Protein AF-A0A7C1TQQ9-F1 (afdb_monomer_lite)

Structure (mmCIF, N/CA/C/O backbone):
data_AF-A0A7C1TQQ9-F1
#
_entry.id   AF-A0A7C1TQQ9-F1
#
loop_
_atom_site.group_PDB
_atom_site.id
_atom_site.type_symbol
_atom_site.label_atom_id
_atom_site.label_alt_id
_atom_site.label_comp_id
_atom_site.label_asym_id
_atom_site.label_entity_id
_atom_site.label_seq_id
_atom_site.pdbx_PDB_ins_code
_atom_site.Cartn_x
_atom_site.Cartn_y
_atom_site.Cartn_z
_atom_site.occupancy
_atom_site.B_iso_or_equiv
_atom_site.auth_seq_id
_atom_site.auth_comp_id
_atom_site.auth_asym_id
_atom_site.auth_atom_id
_atom_site.pdbx_PDB_model_num
ATOM 1 N N . MET A 1 1 ? 13.013 -18.231 -38.111 1.00 52.31 1 MET A N 1
ATOM 2 C CA . MET A 1 1 ? 13.141 -16.788 -38.400 1.00 52.31 1 MET A CA 1
ATOM 3 C C . MET A 1 1 ? 13.940 -16.205 -37.247 1.00 52.31 1 MET A C 1
ATOM 5 O O . MET A 1 1 ? 13.472 -16.303 -36.122 1.00 52.31 1 MET A O 1
ATOM 9 N N . GLN A 1 2 ? 15.193 -15.802 -37.477 1.00 65.69 2 GLN A N 1
ATOM 10 C CA . GLN A 1 2 ? 16.072 -15.289 -36.418 1.00 65.69 2 GLN A CA 1
ATOM 11 C C . GLN A 1 2 ? 15.406 -14.033 -35.820 1.00 65.69 2 GLN A C 1
ATOM 13 O O . GLN A 1 2 ? 15.123 -13.124 -36.601 1.00 65.69 2 GLN A O 1
ATOM 18 N N . PRO A 1 3 ? 15.093 -13.972 -34.512 1.00 64.44 3 PRO A N 1
ATOM 19 C CA . PRO A 1 3 ? 14.528 -12.759 -33.929 1.00 64.44 3 PRO A CA 1
ATOM 20 C C . PRO A 1 3 ? 15.536 -11.620 -34.096 1.00 64.44 3 PRO A C 1
ATOM 22 O O . PRO A 1 3 ? 16.725 -11.791 -33.810 1.00 64.44 3 PRO A O 1
ATOM 25 N N . GLY A 1 4 ? 15.079 -10.476 -34.606 1.00 77.81 4 GLY A N 1
ATOM 26 C CA . GLY A 1 4 ? 15.927 -9.298 -34.728 1.00 77.81 4 GLY A CA 1
ATOM 27 C C . GLY A 1 4 ? 16.292 -8.763 -33.342 1.00 77.81 4 GLY A C 1
ATOM 28 O O . GLY A 1 4 ? 15.561 -8.967 -32.373 1.00 77.81 4 GLY A O 1
ATOM 29 N N . ILE A 1 5 ? 17.402 -8.025 -33.234 1.00 75.94 5 ILE A N 1
ATOM 30 C CA . ILE A 1 5 ? 17.793 -7.348 -31.979 1.00 75.94 5 ILE A CA 1
ATOM 31 C C .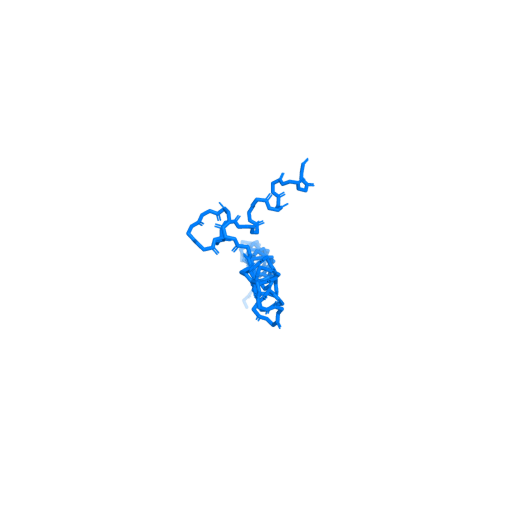 ILE A 1 5 ? 16.633 -6.487 -31.439 1.00 75.94 5 ILE A C 1
ATOM 33 O O . ILE A 1 5 ? 16.408 -6.433 -30.233 1.00 75.94 5 ILE A O 1
ATOM 37 N N . PHE A 1 6 ? 15.846 -5.883 -32.334 1.00 75.50 6 PHE A N 1
ATOM 38 C CA . PHE A 1 6 ? 14.659 -5.098 -31.997 1.00 75.50 6 PHE A CA 1
ATOM 39 C C . PHE A 1 6 ? 13.572 -5.913 -31.271 1.00 75.50 6 PHE A C 1
ATOM 41 O O . PHE A 1 6 ? 13.035 -5.450 -30.265 1.00 75.50 6 PHE A O 1
ATOM 48 N N . ASP A 1 7 ? 13.310 -7.153 -31.696 1.00 81.50 7 ASP A N 1
ATOM 49 C CA . ASP A 1 7 ? 12.327 -8.031 -31.046 1.00 81.50 7 ASP A CA 1
ATOM 50 C C . ASP A 1 7 ? 12.787 -8.433 -29.643 1.00 81.50 7 ASP A C 1
ATOM 52 O O . ASP A 1 7 ? 11.987 -8.513 -28.712 1.00 81.50 7 ASP A O 1
ATOM 56 N N . ILE A 1 8 ? 14.090 -8.661 -29.463 1.00 82.81 8 ILE A N 1
ATOM 57 C CA . ILE A 1 8 ? 14.665 -9.007 -28.159 1.00 82.81 8 ILE A CA 1
ATOM 58 C C . ILE A 1 8 ? 14.511 -7.833 -27.188 1.00 82.81 8 ILE A C 1
ATOM 60 O O . ILE A 1 8 ? 14.047 -8.033 -26.066 1.00 82.81 8 ILE A O 1
ATOM 64 N N . VAL A 1 9 ? 14.830 -6.608 -27.617 1.00 84.56 9 VAL A N 1
ATOM 65 C CA . VAL A 1 9 ? 14.692 -5.409 -26.773 1.00 84.56 9 VAL A CA 1
ATOM 66 C C . VAL A 1 9 ? 13.233 -5.175 -26.377 1.00 84.56 9 VAL A C 1
ATOM 68 O O . VAL A 1 9 ? 12.957 -4.931 -25.202 1.00 84.56 9 VAL A O 1
ATOM 71 N N . LEU A 1 10 ? 12.289 -5.307 -27.313 1.00 86.56 10 LEU A N 1
ATOM 72 C CA . LEU A 1 10 ? 10.863 -5.159 -27.012 1.00 86.56 10 LEU A CA 1
ATOM 73 C C . LEU A 1 10 ? 10.353 -6.234 -26.043 1.00 86.56 10 LEU A C 1
ATOM 75 O O . LEU A 1 10 ? 9.614 -5.918 -25.111 1.00 86.56 10 LEU A O 1
ATOM 79 N N . ASN A 1 11 ? 10.775 -7.489 -26.212 1.00 87.94 11 ASN A N 1
ATOM 80 C CA . ASN A 1 11 ? 10.389 -8.574 -25.311 1.00 87.94 11 ASN A CA 1
ATOM 81 C C . ASN A 1 11 ? 10.970 -8.391 -23.904 1.00 87.94 11 ASN A C 1
ATOM 83 O O . ASN A 1 11 ? 10.248 -8.553 -22.921 1.00 87.94 11 ASN A O 1
ATOM 87 N N . VAL A 1 12 ? 12.243 -8.002 -23.788 1.00 88.69 12 VAL A N 1
ATOM 88 C CA . VAL A 1 12 ? 12.870 -7.709 -22.490 1.00 88.69 12 VAL A CA 1
ATOM 89 C C . VAL A 1 12 ? 12.177 -6.524 -21.815 1.00 88.69 12 VAL A C 1
ATOM 91 O O . VAL A 1 12 ? 11.829 -6.614 -20.637 1.00 88.69 12 VAL A O 1
ATOM 94 N N . GLY A 1 13 ? 11.881 -5.453 -22.559 1.00 89.50 13 GLY A N 1
ATOM 95 C CA . GLY A 1 13 ? 11.120 -4.312 -22.045 1.00 89.50 13 GLY A CA 1
ATOM 96 C C . GLY A 1 13 ? 9.731 -4.709 -21.534 1.00 89.50 13 GLY A C 1
ATOM 97 O O . GLY A 1 13 ? 9.336 -4.321 -20.434 1.00 89.50 13 GLY A O 1
ATOM 98 N N . ALA A 1 14 ? 9.014 -5.554 -22.277 1.00 89.44 14 ALA A N 1
ATOM 99 C CA . ALA A 1 14 ? 7.708 -6.062 -21.866 1.00 89.44 14 ALA A CA 1
ATOM 100 C C . ALA A 1 14 ? 7.781 -6.951 -20.611 1.00 89.44 14 ALA A C 1
ATOM 102 O O . ALA A 1 14 ? 6.878 -6.903 -19.775 1.00 89.44 14 ALA A O 1
ATOM 103 N N . ILE A 1 15 ? 8.839 -7.753 -20.449 1.00 89.50 15 ILE A N 1
ATOM 104 C CA . ILE A 1 15 ? 9.053 -8.572 -19.246 1.00 89.50 15 ILE A CA 1
ATOM 105 C C . ILE A 1 15 ? 9.271 -7.676 -18.026 1.00 89.50 15 ILE A C 1
ATOM 107 O O . ILE A 1 15 ? 8.599 -7.863 -17.012 1.00 89.50 15 ILE A O 1
ATOM 111 N N . VAL A 1 16 ? 10.150 -6.676 -18.130 1.00 92.44 16 VAL A N 1
ATOM 112 C CA . VAL A 1 16 ? 10.419 -5.735 -17.031 1.00 92.44 16 VAL A CA 1
ATOM 113 C C . VAL A 1 16 ? 9.145 -4.992 -16.629 1.00 92.44 16 VAL A C 1
ATOM 115 O O . VAL A 1 16 ? 8.836 -4.899 -15.441 1.00 92.44 16 VAL A O 1
ATOM 118 N N . LEU A 1 17 ? 8.355 -4.539 -17.607 1.00 93.88 17 LEU A N 1
ATOM 119 C CA . LEU A 1 17 ? 7.075 -3.884 -17.346 1.00 93.88 17 LEU A CA 1
ATOM 120 C C . LEU A 1 17 ? 6.104 -4.804 -16.591 1.00 93.88 17 LEU A C 1
ATOM 12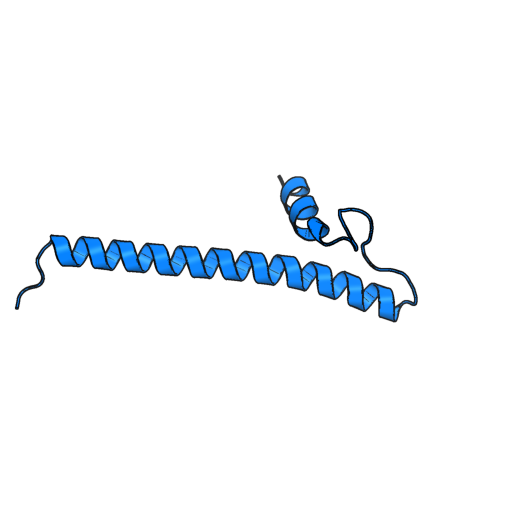2 O O . LEU A 1 17 ? 5.511 -4.385 -15.600 1.00 93.88 17 LEU A O 1
ATOM 126 N N . LYS A 1 18 ? 5.963 -6.066 -17.016 1.00 91.75 18 LYS A N 1
ATOM 127 C CA . LYS A 1 18 ? 5.100 -7.042 -16.330 1.00 91.75 18 LYS A CA 1
ATOM 128 C C . LYS A 1 18 ? 5.529 -7.256 -14.879 1.00 91.75 18 LYS A C 1
ATOM 130 O O . LYS A 1 18 ? 4.677 -7.260 -13.997 1.00 91.75 18 LYS A O 1
ATOM 135 N N . VAL A 1 19 ? 6.831 -7.394 -14.626 1.00 92.19 19 VAL A N 1
ATOM 136 C CA . VAL A 1 19 ? 7.368 -7.559 -13.266 1.00 92.19 19 VAL A CA 1
ATOM 137 C C . VAL A 1 19 ? 7.054 -6.336 -12.404 1.00 92.19 19 VAL A C 1
ATOM 139 O O . VAL A 1 19 ? 6.549 -6.491 -11.293 1.00 92.19 19 VAL A O 1
ATOM 142 N N . ALA A 1 20 ? 7.271 -5.125 -12.921 1.00 93.19 20 ALA A N 1
ATOM 143 C CA . ALA A 1 20 ? 6.963 -3.892 -12.198 1.00 93.19 20 ALA A CA 1
ATOM 144 C C . ALA A 1 20 ? 5.470 -3.784 -11.838 1.00 93.19 20 ALA A C 1
ATOM 146 O O . ALA A 1 20 ? 5.129 -3.436 -10.708 1.00 93.19 20 ALA A O 1
ATOM 147 N N . VAL A 1 21 ? 4.577 -4.142 -12.768 1.00 94.50 21 VAL A N 1
ATOM 148 C CA . VAL A 1 21 ? 3.124 -4.148 -12.529 1.00 94.50 21 VAL A CA 1
ATOM 149 C C . VAL A 1 21 ? 2.740 -5.152 -11.441 1.00 94.50 21 VAL A C 1
ATOM 151 O O . VAL A 1 21 ? 1.945 -4.820 -10.563 1.00 94.50 21 VAL A O 1
ATOM 154 N N . VAL A 1 22 ? 3.318 -6.357 -11.454 1.00 93.94 22 VAL A N 1
ATOM 155 C CA . VAL A 1 22 ? 3.055 -7.374 -10.422 1.00 93.94 22 VAL A CA 1
ATOM 156 C C . VAL A 1 22 ? 3.513 -6.892 -9.046 1.00 93.94 22 VAL A C 1
ATOM 158 O O . VAL A 1 22 ? 2.773 -7.040 -8.075 1.00 93.94 22 VAL A O 1
ATOM 161 N N . ILE A 1 23 ? 4.693 -6.272 -8.957 1.00 92.94 23 ILE A N 1
ATOM 162 C CA . ILE A 1 23 ? 5.206 -5.714 -7.698 1.00 92.94 23 ILE A CA 1
ATOM 163 C C . ILE A 1 23 ? 4.279 -4.608 -7.183 1.00 92.94 23 ILE A C 1
ATOM 165 O O . ILE A 1 23 ? 3.879 -4.639 -6.020 1.00 92.94 23 ILE A O 1
ATOM 169 N N . ALA A 1 24 ? 3.880 -3.667 -8.042 1.00 91.31 24 ALA A N 1
ATOM 170 C CA . ALA A 1 24 ? 2.969 -2.591 -7.662 1.00 91.31 24 ALA A CA 1
ATOM 171 C C . ALA A 1 24 ? 1.612 -3.129 -7.172 1.00 91.31 24 ALA A C 1
ATOM 173 O O . ALA A 1 24 ? 1.101 -2.690 -6.140 1.00 91.31 24 ALA A O 1
ATOM 174 N N . ALA A 1 25 ? 1.051 -4.123 -7.869 1.00 92.19 25 ALA A N 1
ATOM 175 C CA . ALA A 1 25 ? -0.194 -4.769 -7.468 1.00 92.19 25 ALA A CA 1
ATOM 176 C C . ALA A 1 25 ? -0.060 -5.487 -6.116 1.00 92.19 25 ALA A C 1
ATOM 178 O O . ALA A 1 25 ? -0.946 -5.357 -5.271 1.00 92.19 25 ALA A O 1
ATOM 179 N N . ALA A 1 26 ? 1.051 -6.192 -5.882 1.00 92.00 26 ALA A N 1
ATOM 180 C CA . ALA A 1 26 ? 1.317 -6.873 -4.618 1.00 92.00 26 ALA A CA 1
ATOM 181 C C . ALA A 1 26 ? 1.435 -5.884 -3.446 1.00 92.00 26 ALA A C 1
ATOM 183 O O . ALA A 1 26 ? 0.828 -6.105 -2.399 1.00 92.00 26 ALA A O 1
ATOM 184 N N . MET A 1 27 ? 2.149 -4.768 -3.631 1.00 87.81 27 MET A N 1
ATOM 185 C CA . MET A 1 27 ? 2.277 -3.723 -2.608 1.00 87.81 27 MET A CA 1
ATOM 186 C C . MET A 1 27 ? 0.923 -3.108 -2.243 1.00 87.81 27 MET A C 1
ATOM 188 O O . MET A 1 27 ? 0.616 -2.971 -1.060 1.00 87.81 27 MET A O 1
ATOM 192 N N . LEU A 1 28 ? 0.087 -2.797 -3.240 1.00 89.06 28 LEU A N 1
ATOM 193 C CA . LEU A 1 28 ? -1.277 -2.321 -2.999 1.00 89.06 28 LEU A CA 1
ATOM 194 C C . LEU A 1 28 ? -2.110 -3.364 -2.245 1.00 89.06 28 LEU A C 1
ATOM 196 O O . LEU A 1 28 ? -2.823 -3.016 -1.306 1.00 89.06 28 LEU A O 1
ATOM 200 N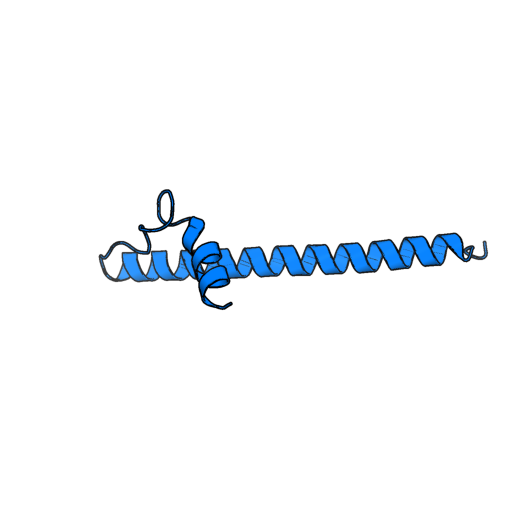 N . HIS A 1 29 ? -1.994 -4.642 -2.611 1.00 91.69 29 HIS A N 1
ATOM 201 C CA . HIS A 1 29 ? -2.720 -5.719 -1.941 1.00 91.69 29 HIS A CA 1
ATOM 202 C C . HIS A 1 29 ? -2.367 -5.807 -0.455 1.00 91.69 29 HIS A C 1
ATOM 204 O O . HIS A 1 29 ? -3.258 -5.814 0.390 1.00 91.69 29 HIS A O 1
ATOM 210 N N . VAL A 1 30 ? -1.072 -5.811 -0.128 1.00 91.12 30 VAL A N 1
ATOM 211 C CA . VAL A 1 30 ? -0.587 -5.876 1.259 1.00 91.12 30 VAL A CA 1
ATOM 212 C C . VAL A 1 30 ? -1.007 -4.634 2.050 1.00 91.12 30 VAL A C 1
ATOM 214 O O . VAL A 1 30 ? -1.455 -4.750 3.193 1.00 91.12 30 VAL A O 1
ATOM 217 N N . ALA A 1 31 ? -0.928 -3.451 1.437 1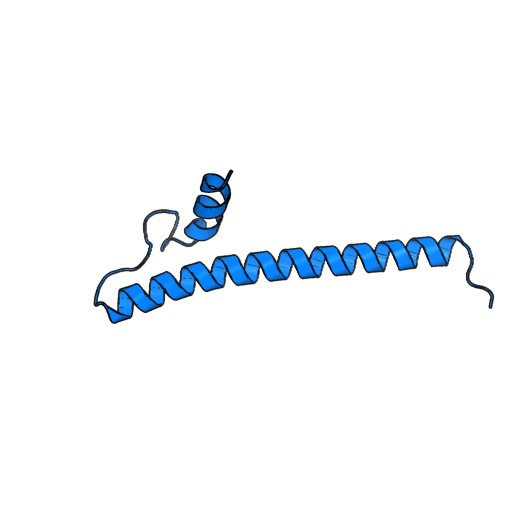.00 88.06 31 ALA A N 1
ATOM 218 C CA . ALA A 1 31 ? -1.343 -2.194 2.050 1.00 88.06 31 ALA A CA 1
ATOM 219 C C . ALA A 1 31 ? -2.828 -2.226 2.474 1.00 88.06 31 ALA A C 1
ATOM 221 O O . ALA A 1 31 ? -3.159 -1.910 3.621 1.00 88.06 31 ALA A O 1
ATOM 222 N N . TYR A 1 32 ? -3.723 -2.678 1.589 1.00 87.75 32 TYR A N 1
ATOM 223 C CA . TYR A 1 32 ? -5.152 -2.797 1.903 1.00 87.75 32 TYR A CA 1
ATOM 224 C C . TYR A 1 32 ? -5.487 -3.980 2.817 1.00 87.75 32 TYR A C 1
ATOM 226 O O . TYR A 1 32 ? -6.365 -3.841 3.672 1.00 87.75 32 TYR A O 1
ATOM 234 N N . ALA A 1 33 ? -4.781 -5.107 2.695 1.00 88.69 33 ALA A N 1
ATOM 235 C CA . ALA A 1 33 ? -4.931 -6.244 3.602 1.00 88.69 33 ALA A CA 1
ATOM 236 C C . ALA A 1 33 ? -4.635 -5.833 5.052 1.00 88.69 33 ALA A C 1
ATOM 238 O O . ALA A 1 33 ? -5.447 -6.079 5.941 1.00 88.69 33 ALA A O 1
ATOM 239 N N . THR A 1 34 ? -3.552 -5.084 5.276 1.00 89.06 34 THR A N 1
ATOM 240 C CA . THR A 1 34 ? -3.175 -4.594 6.612 1.00 89.06 34 THR A CA 1
ATOM 241 C C . THR A 1 34 ? -4.227 -3.634 7.191 1.00 89.06 34 THR A C 1
ATOM 243 O O . THR A 1 34 ? -4.529 -3.671 8.386 1.00 89.06 34 THR A O 1
ATOM 246 N N . TYR A 1 35 ? -4.821 -2.765 6.362 1.00 89.69 35 TYR A N 1
ATOM 247 C CA . TYR A 1 35 ? -5.942 -1.916 6.788 1.00 89.69 35 TYR A CA 1
ATOM 248 C C . TYR A 1 35 ? -7.169 -2.750 7.186 1.00 89.69 35 TYR A C 1
ATOM 250 O O . TYR A 1 35 ? -7.784 -2.487 8.225 1.00 89.69 35 TYR A O 1
ATOM 258 N N . PHE A 1 36 ? -7.504 -3.770 6.394 1.00 87.06 36 PHE A N 1
ATOM 259 C CA . PHE A 1 36 ? -8.636 -4.649 6.670 1.00 87.06 36 PHE A CA 1
ATOM 260 C C . PHE A 1 36 ? -8.441 -5.442 7.964 1.00 87.06 36 PHE A C 1
ATOM 262 O O . PHE A 1 36 ? -9.344 -5.467 8.796 1.00 87.06 36 PHE A O 1
ATOM 269 N N . GLU A 1 37 ? -7.255 -6.005 8.193 1.00 90.69 37 GLU A N 1
ATOM 270 C CA . GLU A 1 37 ? -6.910 -6.701 9.437 1.00 90.69 37 GLU A CA 1
ATOM 271 C C . GLU A 1 37 ? -7.147 -5.815 10.664 1.00 90.69 37 GLU A C 1
ATOM 273 O O . GLU A 1 37 ? -7.847 -6.217 11.595 1.00 90.69 37 GLU A O 1
ATOM 278 N N . ARG A 1 38 ? -6.664 -4.562 10.646 1.00 88.38 38 ARG A N 1
ATOM 279 C CA . ARG A 1 38 ? -6.912 -3.605 11.743 1.00 88.38 38 ARG A CA 1
ATOM 280 C C . ARG A 1 38 ? -8.398 -3.336 11.943 1.00 88.38 38 ARG A C 1
ATOM 282 O O . ARG A 1 38 ? -8.847 -3.175 13.079 1.00 88.38 38 ARG A O 1
ATOM 289 N N . LYS A 1 39 ? -9.169 -3.286 10.854 1.00 86.31 39 LYS A N 1
ATOM 290 C CA . LYS A 1 39 ? -10.617 -3.093 10.921 1.00 86.31 39 LYS A CA 1
ATOM 291 C C . LYS A 1 39 ? -11.297 -4.297 11.562 1.00 86.31 39 LYS A C 1
ATOM 293 O O . LYS A 1 39 ? -12.081 -4.102 12.485 1.00 86.31 39 LYS A O 1
ATOM 298 N N . VAL A 1 40 ? -10.973 -5.515 11.136 1.00 89.56 40 VAL A N 1
ATOM 299 C CA . VAL A 1 40 ? -11.546 -6.755 11.681 1.00 89.56 40 VAL A CA 1
ATOM 300 C C . VAL A 1 40 ? -11.208 -6.912 13.162 1.00 89.56 40 VAL A C 1
ATOM 302 O O . VAL A 1 40 ? -12.112 -7.123 13.965 1.00 89.56 40 VAL A O 1
ATOM 305 N N . ILE A 1 41 ? -9.945 -6.715 13.550 1.00 90.56 41 ILE A N 1
ATOM 306 C CA . ILE A 1 41 ? -9.510 -6.813 14.952 1.00 90.56 41 ILE A CA 1
ATOM 307 C C . ILE A 1 41 ? -10.241 -5.786 15.829 1.00 90.56 41 ILE A C 1
ATOM 309 O O . ILE A 1 41 ? -10.642 -6.106 16.948 1.00 90.56 41 ILE A O 1
ATOM 313 N N . GLY A 1 42 ? -10.465 -4.568 15.322 1.00 87.06 42 GLY A N 1
ATOM 314 C CA . GLY A 1 42 ? -11.284 -3.566 16.005 1.00 87.06 42 GLY A CA 1
ATOM 315 C C . GLY A 1 42 ? -12.707 -4.069 16.256 1.00 87.06 42 GLY A C 1
ATOM 316 O O . GLY A 1 42 ? -13.163 -4.074 17.401 1.00 87.06 42 GLY A O 1
ATOM 317 N N . HIS A 1 43 ? -13.372 -4.575 15.213 1.00 88.88 43 HIS A N 1
ATOM 318 C CA . HIS A 1 43 ? -14.742 -5.087 15.320 1.00 88.88 43 HIS A CA 1
ATOM 319 C C . HIS A 1 43 ? -14.847 -6.282 16.278 1.00 88.88 43 HIS A C 1
ATOM 321 O O . HIS A 1 43 ? -15.799 -6.349 17.051 1.00 88.88 43 HIS A O 1
ATOM 327 N N . MET A 1 44 ? -13.853 -7.180 16.299 1.00 91.25 44 MET A N 1
ATOM 328 C CA . MET A 1 44 ? -13.788 -8.289 17.265 1.00 91.25 44 MET A CA 1
ATOM 329 C C . MET A 1 44 ? -13.703 -7.805 18.719 1.00 91.25 44 MET A C 1
ATOM 331 O O . MET A 1 44 ? -14.171 -8.484 19.626 1.00 91.25 44 MET A O 1
ATOM 335 N N . GLN A 1 45 ? -13.112 -6.632 18.944 1.00 93.38 45 GLN A N 1
ATOM 336 C CA . GLN A 1 45 ? -12.946 -6.014 20.260 1.00 93.38 45 GLN A CA 1
ATOM 337 C C . GLN A 1 45 ? -14.071 -5.026 20.608 1.00 93.38 45 GLN A C 1
ATOM 339 O O . GLN A 1 45 ? -13.937 -4.278 21.572 1.00 93.38 45 GLN A O 1
ATOM 344 N N . VAL A 1 46 ? -15.162 -4.987 19.828 1.00 88.81 46 VAL A N 1
ATOM 345 C CA . VAL A 1 46 ? -16.273 -4.030 20.004 1.00 88.81 46 VAL A CA 1
ATOM 346 C C . VAL A 1 46 ? -15.774 -2.573 20.014 1.00 88.81 46 VAL A C 1
ATOM 348 O O . VAL A 1 46 ? -16.293 -1.709 20.717 1.00 88.81 46 VAL A O 1
ATOM 351 N N . ARG A 1 47 ? -14.743 -2.276 19.215 1.00 89.62 47 ARG A N 1
ATOM 352 C CA . ARG A 1 47 ? -14.280 -0.907 18.960 1.00 89.62 47 ARG A C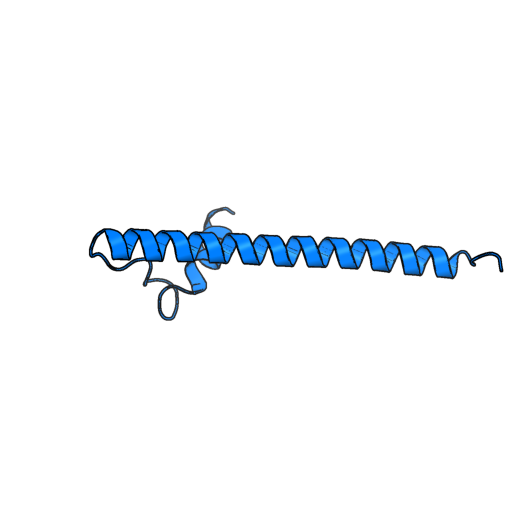A 1
ATOM 353 C C . ARG A 1 47 ? -14.222 -0.635 17.468 1.00 89.62 47 ARG A C 1
ATOM 355 O O . ARG A 1 47 ? -13.973 -1.522 16.658 1.00 89.62 47 ARG A O 1
ATOM 362 N N . MET A 1 48 ? -14.426 0.615 17.081 1.00 79.50 48 MET A N 1
ATOM 363 C CA . MET A 1 48 ? -14.238 0.982 15.684 1.00 79.50 48 MET A CA 1
ATOM 364 C C . MET A 1 48 ? -12.748 0.884 15.334 1.00 79.50 48 MET A C 1
ATOM 366 O O . MET A 1 48 ? -11.887 1.323 16.097 1.00 79.50 48 MET A O 1
ATOM 370 N N . GLY A 1 49 ? -12.457 0.249 14.195 1.00 80.38 49 GLY A N 1
ATOM 371 C CA . GLY A 1 49 ? -11.123 0.243 13.596 1.00 80.38 49 GLY A CA 1
ATOM 372 C C . GLY A 1 49 ? -10.718 1.640 13.099 1.00 80.38 49 GLY A C 1
ATOM 373 O O . GLY A 1 49 ? -11.340 2.631 13.466 1.00 80.38 49 GLY A O 1
ATOM 374 N N . PRO A 1 50 ? -9.702 1.754 12.234 1.00 78.69 50 PRO A N 1
ATOM 375 C CA . PRO A 1 50 ? -9.236 3.058 11.767 1.00 78.69 50 PRO A CA 1
ATOM 376 C C . PRO A 1 50 ? -10.350 3.835 11.031 1.00 78.69 50 PRO A C 1
ATOM 378 O O . PRO A 1 50 ? -10.997 3.276 10.140 1.00 78.69 50 PRO A O 1
ATOM 381 N N . MET A 1 51 ? -10.585 5.096 11.427 1.00 80.88 51 MET A N 1
ATOM 382 C CA . MET A 1 51 ? -11.630 5.989 10.879 1.00 80.88 51 MET A CA 1
ATOM 383 C C . MET A 1 51 ? -11.134 7.411 10.545 1.00 80.88 51 MET A C 1
ATOM 385 O O . MET A 1 51 ? -11.892 8.190 9.981 1.00 80.88 51 MET A O 1
ATOM 389 N N . GLU A 1 52 ? -9.883 7.748 10.874 1.00 74.88 52 GLU A N 1
ATOM 390 C CA . GLU A 1 52 ? -9.387 9.138 10.902 1.00 74.88 52 GLU A CA 1
ATOM 391 C C . GLU A 1 52 ? -8.957 9.684 9.528 1.00 74.88 52 GLU A C 1
ATOM 393 O O . GLU A 1 52 ? -9.180 10.850 9.215 1.00 74.88 52 GLU A O 1
ATOM 398 N N . VAL A 1 53 ? -8.332 8.863 8.678 1.00 73.44 53 VAL A N 1
ATOM 399 C CA . VAL A 1 53 ? -7.768 9.327 7.397 1.00 73.44 53 VAL A CA 1
ATOM 400 C C . VAL A 1 53 ? -8.645 8.913 6.211 1.00 73.44 53 VAL A C 1
ATOM 402 O O . VAL A 1 53 ? -8.574 7.794 5.698 1.00 73.44 53 VAL A 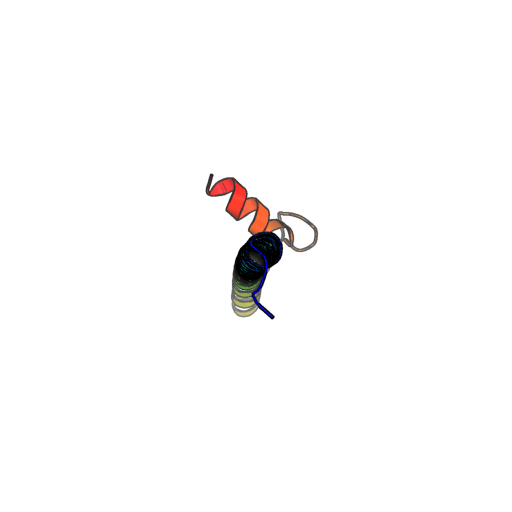O 1
ATOM 405 N N . GLY A 1 54 ? -9.487 9.851 5.764 1.00 75.81 54 GLY A N 1
ATOM 406 C CA . GLY A 1 54 ? -10.448 9.679 4.665 1.00 75.81 54 GLY A CA 1
ATOM 407 C C . GLY A 1 54 ? -11.760 8.993 5.083 1.00 75.81 54 GLY A C 1
ATOM 408 O O . GLY A 1 54 ? -11.913 8.597 6.240 1.00 75.81 54 GLY A O 1
ATOM 409 N N . PRO A 1 55 ? -12.731 8.817 4.162 1.00 76.94 55 PRO A N 1
ATOM 410 C CA . PRO A 1 55 ? -13.988 8.143 4.478 1.00 76.94 55 PRO A CA 1
ATOM 411 C C . PRO A 1 55 ? -13.706 6.710 4.949 1.00 76.94 55 PRO A C 1
ATOM 413 O O . PRO A 1 55 ? -13.110 5.911 4.228 1.00 76.94 55 PRO A O 1
ATOM 416 N N . HIS A 1 56 ? -14.116 6.400 6.182 1.00 75.75 56 HIS A N 1
ATOM 417 C CA . HIS A 1 56 ? -13.868 5.123 6.860 1.00 75.75 56 HIS A CA 1
ATOM 418 C C . HIS A 1 56 ? -12.386 4.740 7.039 1.00 75.75 56 HIS A C 1
ATOM 420 O O . HIS A 1 56 ? -12.119 3.568 7.284 1.00 75.75 56 HIS A O 1
ATOM 426 N N . GLY A 1 57 ? -11.425 5.666 6.949 1.00 78.31 57 GLY A N 1
ATOM 427 C CA . GLY A 1 57 ? -10.002 5.332 7.097 1.00 78.31 57 GLY A CA 1
ATOM 428 C C . GLY A 1 57 ? -9.358 4.720 5.844 1.00 78.31 57 GLY A C 1
ATOM 429 O O . GLY A 1 57 ? -8.305 4.101 5.940 1.00 78.31 57 GLY A O 1
ATOM 430 N N . LEU A 1 58 ? -9.960 4.854 4.656 1.00 78.44 58 LEU A N 1
ATOM 431 C CA . LEU A 1 58 ? -9.440 4.230 3.428 1.00 78.44 58 LEU A CA 1
ATOM 432 C C . LEU A 1 58 ? -8.031 4.718 3.035 1.00 78.44 58 LEU A C 1
ATOM 434 O O . LEU A 1 58 ? -7.298 4.006 2.352 1.00 78.44 58 LEU A O 1
ATOM 438 N N . LEU A 1 59 ? -7.639 5.917 3.478 1.00 82.25 59 LEU A N 1
ATOM 439 C CA . LEU A 1 59 ? -6.319 6.493 3.208 1.00 82.25 59 LEU A CA 1
ATOM 440 C C . LEU A 1 59 ? -5.267 6.094 4.256 1.00 82.25 59 LEU A C 1
ATOM 442 O O . LEU A 1 59 ? -4.121 6.530 4.161 1.00 82.25 59 LEU A O 1
ATOM 446 N N . GLN A 1 60 ? -5.614 5.239 5.227 1.00 81.56 60 GLN A N 1
ATOM 447 C CA . GLN A 1 60 ? -4.687 4.762 6.261 1.00 81.56 60 GLN A CA 1
ATOM 448 C C . GLN A 1 60 ? -3.412 4.125 5.702 1.00 81.56 60 GLN A C 1
ATOM 450 O O . GLN A 1 60 ? -2.341 4.479 6.189 1.00 81.56 60 GLN A O 1
ATOM 455 N N . PRO A 1 61 ? -3.463 3.262 4.668 1.00 82.00 61 PRO A N 1
ATOM 456 C CA . PRO A 1 61 ? -2.246 2.668 4.124 1.00 82.00 61 PRO A CA 1
ATOM 457 C C . PRO A 1 61 ? -1.314 3.702 3.483 1.00 82.00 61 PRO A C 1
ATOM 459 O O . PRO A 1 61 ? -0.099 3.580 3.584 1.00 82.00 61 PRO A O 1
ATOM 462 N N . VAL A 1 62 ? -1.871 4.753 2.872 1.00 83.00 62 VAL A N 1
ATOM 463 C CA . VAL A 1 62 ? -1.086 5.846 2.274 1.00 83.00 62 VAL A CA 1
ATOM 464 C C . VAL A 1 62 ? -0.442 6.702 3.364 1.00 83.00 62 VAL A C 1
ATOM 466 O O . VAL A 1 62 ? 0.735 7.037 3.265 1.00 83.00 62 VAL A O 1
ATOM 469 N N . ALA A 1 63 ? -1.186 7.015 4.428 1.00 81.88 63 ALA A N 1
ATOM 470 C CA . ALA A 1 63 ? -0.656 7.742 5.579 1.00 81.88 63 ALA A CA 1
ATOM 471 C C . ALA A 1 63 ? 0.459 6.957 6.295 1.00 81.88 63 ALA A C 1
ATOM 473 O O . ALA A 1 63 ? 1.464 7.545 6.687 1.00 81.88 63 ALA A O 1
ATOM 474 N N . ASP A 1 64 ? 0.316 5.635 6.420 1.00 80.75 64 ASP A N 1
ATOM 475 C CA . ASP A 1 64 ? 1.351 4.773 6.995 1.00 80.75 64 ASP A CA 1
ATOM 476 C C . ASP A 1 64 ? 2.607 4.728 6.112 1.00 80.75 64 ASP A C 1
ATOM 478 O O . ASP A 1 64 ? 3.716 4.817 6.634 1.00 80.75 64 ASP A O 1
ATOM 482 N N . MET A 1 65 ? 2.453 4.654 4.783 1.00 81.44 65 MET A N 1
ATOM 483 C CA . MET A 1 65 ? 3.584 4.722 3.848 1.00 81.44 65 MET A CA 1
ATOM 484 C C . MET A 1 65 ? 4.326 6.059 3.928 1.00 81.44 65 MET A C 1
ATOM 486 O O . MET A 1 65 ? 5.552 6.066 3.942 1.00 81.44 65 MET A O 1
ATOM 490 N N . LEU A 1 66 ? 3.598 7.177 4.006 1.00 82.31 66 LEU A N 1
ATOM 491 C CA . LEU A 1 66 ? 4.193 8.508 4.158 1.00 82.31 66 LEU A CA 1
ATOM 492 C C . LEU A 1 66 ? 4.889 8.685 5.509 1.00 82.31 66 LEU A C 1
ATOM 494 O O . LEU A 1 66 ? 5.882 9.390 5.580 1.00 82.31 66 LEU A O 1
ATOM 498 N N . LYS A 1 67 ? 4.382 8.053 6.572 1.00 78.06 67 LYS A N 1
ATOM 499 C CA . LYS A 1 67 ? 4.994 8.095 7.907 1.00 78.06 67 LYS A CA 1
ATOM 500 C C . LYS A 1 67 ? 6.281 7.267 8.008 1.00 78.06 67 LYS A C 1
ATOM 502 O O . LYS A 1 67 ? 7.104 7.529 8.880 1.00 78.06 67 LYS A O 1
ATOM 507 N N . LEU A 1 68 ? 6.410 6.224 7.191 1.00 74.00 68 LEU A N 1
ATOM 508 C CA . LEU A 1 68 ? 7.590 5.355 7.142 1.00 74.00 68 LEU A CA 1
ATOM 509 C C . LEU A 1 68 ? 8.780 5.985 6.394 1.00 74.00 68 LEU A C 1
ATOM 511 O O . LEU A 1 68 ? 9.868 5.413 6.441 1.00 74.00 68 LEU A O 1
ATOM 515 N N . PHE A 1 69 ? 8.573 7.127 5.731 1.00 65.25 69 PHE A N 1
ATOM 516 C CA . PHE A 1 69 ? 9.594 7.942 5.068 1.00 65.25 69 PHE A CA 1
ATOM 517 C C . PHE A 1 69 ? 9.942 9.174 5.908 1.00 65.25 69 PHE A C 1
ATOM 519 O O . PHE A 1 69 ? 11.141 9.530 5.932 1.00 65.25 69 PHE A O 1
#

Secondary structure (DSSP, 8-state):
-PPPHHHHHHHHHHHHHHHHHHHHHHHHHHHHHHHHHHHHHHHHTTS----SSSGGGTTHHHHHHHHT-

Sequence (69 aa):
MQPGIFDIVLNVGAIVLKVAVVIAAAMLHVAYATYFERKVIGHMQVRMGPMEVGPHGLLQPVADMLKLF

Foldseek 3Di:
DPDDPVNVVVVVVVVVVVVVVVVVVVLVVVLVVVQVVQQVVQVVVVHGGDCPPPHSCPCVSVVVVVVVD

pLDDT: mean 84.24, std 8.14, range [52.31, 94.5]

Radius of gyration: 19.85 Å; chains: 1; bounding box: 34×26×59 Å